Protein AF-A0AB74M752-F1 (afdb_monomer_lite)

Sequence (86 aa):
MRDFQNAFDAALAGVDSTIVEVMGLCAQFTSGAQCGSEVQGVFDDPESLGFAGGGVRIEGSSPSLFVRTDTVRAVRRGDTLTINGE

Structure (mmCIF, N/CA/C/O backbone):
data_AF-A0AB74M752-F1
#
_entry.id   AF-A0AB74M752-F1
#
loop_
_atom_site.group_PDB
_atom_site.id
_atom_site.type_symbol
_atom_site.label_atom_id
_atom_site.label_alt_id
_atom_site.label_comp_id
_atom_site.label_asym_id
_atom_site.label_entity_id
_atom_site.label_seq_id
_atom_site.pdbx_PDB_ins_code
_atom_site.Cartn_x
_atom_site.Cartn_y
_atom_site.Cartn_z
_atom_site.occupancy
_atom_site.B_iso_or_equiv
_atom_site.auth_seq_id
_atom_site.auth_comp_id
_atom_site.auth_asym_id
_atom_site.auth_atom_id
_atom_site.pdbx_PDB_model_num
ATOM 1 N N . MET A 1 1 ? 17.813 -15.262 -5.529 1.00 45.09 1 MET A N 1
ATOM 2 C CA . MET A 1 1 ? 17.751 -14.344 -6.683 1.00 45.09 1 MET A CA 1
ATOM 3 C C . MET A 1 1 ? 16.805 -14.981 -7.679 1.00 45.09 1 MET A C 1
ATOM 5 O O . MET A 1 1 ? 17.112 -16.073 -8.130 1.00 45.09 1 MET A O 1
ATOM 9 N N . ARG A 1 2 ? 15.600 -14.436 -7.887 1.00 54.69 2 ARG A N 1
ATOM 10 C CA . ARG A 1 2 ? 14.748 -14.911 -8.986 1.00 54.69 2 ARG A CA 1
ATOM 11 C C . ARG A 1 2 ? 15.210 -14.164 -10.219 1.00 54.69 2 ARG A C 1
ATOM 13 O O . ARG A 1 2 ? 15.050 -12.950 -10.276 1.00 54.69 2 ARG A O 1
ATOM 20 N N . ASP A 1 3 ? 15.843 -14.887 -11.126 1.00 55.25 3 ASP A N 1
ATOM 21 C CA . ASP A 1 3 ? 16.221 -14.374 -12.431 1.00 55.25 3 ASP A CA 1
ATOM 22 C C . ASP A 1 3 ? 14.950 -13.869 -13.120 1.00 55.25 3 ASP A C 1
ATOM 24 O O . ASP A 1 3 ? 13.990 -14.624 -13.294 1.00 55.25 3 ASP A O 1
ATOM 28 N N . PHE A 1 4 ? 14.898 -12.576 -13.435 1.00 59.94 4 PHE A N 1
ATOM 29 C CA . PHE A 1 4 ? 13.816 -12.006 -14.228 1.00 59.94 4 PHE A CA 1
ATOM 30 C C . PHE A 1 4 ? 13.903 -12.625 -15.625 1.00 59.94 4 PHE A C 1
ATOM 32 O O . PHE A 1 4 ? 14.726 -12.225 -16.442 1.00 59.94 4 PHE A O 1
ATOM 39 N N . GLN A 1 5 ? 13.093 -13.653 -15.883 1.00 67.56 5 GLN A N 1
ATOM 40 C CA . GLN A 1 5 ? 13.138 -14.417 -17.133 1.00 67.56 5 GLN A CA 1
ATOM 41 C C . GLN A 1 5 ? 12.593 -13.633 -18.346 1.00 67.56 5 GLN A C 1
ATOM 43 O O . GLN A 1 5 ? 12.671 -14.125 -19.469 1.00 67.56 5 GLN A O 1
ATOM 48 N N . ASN A 1 6 ? 12.087 -12.408 -18.157 1.00 79.12 6 ASN A N 1
ATOM 49 C CA . ASN A 1 6 ? 11.570 -11.549 -19.219 1.00 79.12 6 ASN A CA 1
ATOM 50 C C . ASN A 1 6 ? 11.925 -10.072 -18.956 1.00 79.12 6 ASN A C 1
ATOM 52 O O . ASN A 1 6 ? 11.720 -9.561 -17.854 1.00 79.12 6 ASN A O 1
ATOM 56 N N . ALA A 1 7 ? 12.429 -9.373 -19.978 1.00 85.38 7 ALA A N 1
ATOM 57 C CA . ALA A 1 7 ? 12.763 -7.948 -19.905 1.00 85.38 7 ALA A CA 1
ATOM 58 C C . ALA A 1 7 ? 11.553 -7.073 -19.530 1.00 85.38 7 ALA A C 1
ATOM 60 O O . ALA A 1 7 ? 11.717 -6.040 -18.884 1.00 85.38 7 ALA A O 1
ATOM 61 N N . PHE A 1 8 ? 10.341 -7.502 -19.894 1.00 86.56 8 PHE A N 1
ATOM 62 C CA . PHE A 1 8 ? 9.110 -6.804 -19.529 1.00 86.56 8 PHE A CA 1
ATOM 63 C C . PHE A 1 8 ? 8.824 -6.877 -18.024 1.00 86.56 8 PHE A C 1
ATOM 65 O O . PHE A 1 8 ? 8.486 -5.867 -17.417 1.00 86.56 8 PHE A O 1
ATOM 72 N N . ASP A 1 9 ? 9.049 -8.036 -17.402 1.00 85.62 9 ASP A N 1
ATOM 73 C CA . ASP A 1 9 ? 8.856 -8.208 -15.959 1.00 85.62 9 ASP A CA 1
ATOM 74 C C . ASP A 1 9 ? 9.889 -7.405 -15.164 1.00 85.62 9 ASP A C 1
ATOM 76 O O . ASP A 1 9 ? 9.565 -6.817 -14.135 1.00 85.62 9 ASP A O 1
ATOM 80 N N . ALA A 1 10 ? 11.130 -7.339 -15.658 1.00 85.75 10 ALA A N 1
ATOM 81 C CA . ALA A 1 10 ? 12.169 -6.499 -15.068 1.00 85.75 10 ALA A CA 1
ATOM 82 C C . ALA A 1 10 ? 11.818 -5.005 -15.171 1.00 85.75 10 ALA A C 1
ATOM 84 O O . ALA A 1 10 ? 12.007 -4.262 -14.210 1.00 85.75 10 ALA A O 1
ATOM 85 N N . ALA A 1 11 ? 11.279 -4.570 -16.315 1.00 89.19 11 ALA A N 1
ATOM 86 C CA . ALA A 1 11 ? 10.826 -3.197 -16.501 1.00 89.19 11 ALA A CA 1
ATOM 87 C C . ALA A 1 11 ? 9.650 -2.858 -15.572 1.00 89.19 11 ALA A C 1
ATOM 89 O O . ALA A 1 11 ? 9.696 -1.828 -14.905 1.00 89.19 11 ALA A O 1
ATOM 90 N N . LEU A 1 12 ? 8.644 -3.733 -15.468 1.00 88.56 12 LEU A N 1
ATOM 91 C CA . LEU A 1 12 ? 7.516 -3.553 -14.546 1.00 88.56 12 LEU A CA 1
ATOM 92 C C . LEU A 1 12 ? 7.973 -3.507 -13.086 1.00 88.56 12 LEU A C 1
ATOM 94 O O . LEU A 1 12 ? 7.598 -2.592 -12.363 1.00 88.56 12 LEU A O 1
ATOM 98 N N . ALA A 1 13 ? 8.848 -4.425 -12.668 1.00 85.50 13 ALA A N 1
ATOM 99 C CA . ALA A 1 13 ? 9.405 -4.412 -11.317 1.00 85.50 13 ALA A CA 1
ATOM 100 C C . ALA A 1 13 ? 10.217 -3.135 -11.031 1.00 85.50 13 ALA A C 1
ATOM 102 O O . ALA A 1 13 ? 10.197 -2.626 -9.908 1.00 85.50 13 ALA A O 1
ATOM 103 N N . GLY A 1 14 ? 10.918 -2.610 -12.041 1.00 87.88 14 GLY A N 1
ATOM 104 C CA . GLY A 1 14 ? 11.606 -1.325 -11.964 1.00 87.88 14 GLY A CA 1
ATOM 105 C C . GLY A 1 14 ? 10.635 -0.162 -11.770 1.00 87.88 14 GLY A C 1
ATOM 106 O O . GLY A 1 14 ? 10.823 0.633 -10.855 1.00 87.88 14 GLY A O 1
ATOM 107 N N . VAL A 1 15 ? 9.567 -0.103 -12.570 1.00 89.50 15 VAL A N 1
ATOM 108 C CA . VAL A 1 15 ? 8.522 0.929 -12.467 1.00 89.50 15 VAL A CA 1
ATOM 109 C C . VAL A 1 15 ? 7.829 0.885 -11.107 1.00 89.50 15 VAL A C 1
ATOM 111 O O . VAL A 1 15 ? 7.721 1.926 -10.462 1.00 89.50 15 VAL A O 1
ATOM 114 N N . ASP A 1 16 ? 7.424 -0.299 -10.641 1.00 87.38 16 ASP A N 1
ATOM 115 C CA . ASP A 1 16 ? 6.807 -0.480 -9.320 1.00 87.38 16 ASP A CA 1
ATOM 116 C C . ASP A 1 16 ? 7.722 0.046 -8.209 1.00 87.38 16 ASP A C 1
ATOM 118 O O . ASP A 1 16 ? 7.276 0.753 -7.305 1.00 87.38 16 ASP A O 1
ATOM 122 N N . SER A 1 17 ? 9.018 -0.266 -8.299 1.00 87.44 17 SER A N 1
ATOM 123 C CA . SER A 1 17 ? 10.008 0.193 -7.323 1.00 87.44 17 SER A CA 1
ATOM 124 C C . SER A 1 17 ? 10.150 1.715 -7.344 1.00 87.44 17 SER A C 1
ATOM 126 O O . SER A 1 17 ? 10.125 2.333 -6.285 1.00 87.44 17 SER A O 1
ATOM 128 N N . THR A 1 18 ? 10.226 2.334 -8.527 1.00 91.38 18 THR A N 1
ATOM 129 C CA . THR A 1 18 ? 10.312 3.797 -8.663 1.00 91.38 18 THR A CA 1
ATOM 130 C C . THR A 1 18 ? 9.051 4.502 -8.160 1.00 91.38 18 THR A C 1
ATOM 132 O O . THR A 1 18 ? 9.144 5.540 -7.512 1.00 91.38 18 THR A O 1
ATOM 135 N N . ILE A 1 19 ? 7.864 3.950 -8.420 1.00 89.94 19 ILE A N 1
ATOM 136 C CA . ILE A 1 19 ? 6.597 4.512 -7.933 1.00 89.94 19 ILE A CA 1
ATOM 137 C C . ILE A 1 19 ? 6.563 4.522 -6.404 1.00 89.94 19 ILE A C 1
ATOM 139 O O . ILE A 1 19 ? 6.246 5.549 -5.805 1.00 89.94 19 ILE A O 1
ATOM 143 N N . VAL A 1 20 ? 6.911 3.398 -5.773 1.00 88.81 20 VAL A N 1
ATOM 144 C CA . VAL A 1 20 ? 6.951 3.291 -4.309 1.00 88.81 20 VAL A CA 1
ATOM 145 C C . VAL A 1 20 ? 8.057 4.169 -3.720 1.00 88.81 20 VAL A C 1
ATOM 147 O O . VAL A 1 20 ? 7.859 4.761 -2.667 1.00 88.81 20 VAL A O 1
ATOM 150 N N . GLU A 1 21 ? 9.193 4.316 -4.397 1.00 88.38 21 GLU A N 1
ATOM 151 C CA . GLU A 1 21 ? 10.274 5.204 -3.956 1.00 88.38 21 GLU A CA 1
ATOM 152 C C . GLU A 1 21 ? 9.853 6.681 -3.949 1.00 88.38 21 GLU A C 1
ATOM 154 O O . GLU A 1 21 ? 10.184 7.411 -3.017 1.00 88.38 21 GLU A O 1
ATOM 159 N N . VAL A 1 22 ? 9.116 7.127 -4.971 1.00 88.94 22 VAL A N 1
ATOM 160 C CA . VAL A 1 22 ? 8.747 8.543 -5.131 1.00 88.94 22 VAL A CA 1
ATOM 161 C C . VAL A 1 22 ? 7.467 8.905 -4.375 1.00 88.94 22 VAL A C 1
ATOM 163 O O . VAL A 1 22 ? 7.368 10.007 -3.839 1.00 88.94 22 VAL A O 1
ATOM 166 N N . MET A 1 23 ? 6.474 8.014 -4.362 1.00 88.50 23 MET A N 1
ATOM 167 C CA . MET A 1 23 ? 5.120 8.294 -3.858 1.00 88.50 23 MET A CA 1
ATOM 168 C C . MET A 1 23 ? 4.693 7.375 -2.711 1.00 88.50 23 MET A C 1
ATOM 170 O O . MET A 1 23 ? 3.594 7.526 -2.179 1.00 88.50 23 MET A O 1
ATOM 174 N N . GLY A 1 24 ? 5.507 6.381 -2.365 1.00 89.44 24 GLY A N 1
ATOM 175 C CA . GLY A 1 24 ? 5.156 5.405 -1.349 1.00 89.44 24 GLY A CA 1
ATOM 176 C C . GLY A 1 24 ? 5.319 5.932 0.071 1.00 89.44 24 GLY A C 1
ATOM 177 O O . GLY A 1 24 ? 6.062 6.871 0.352 1.00 89.44 24 GLY A O 1
ATOM 178 N N . LEU A 1 25 ? 4.632 5.259 0.984 1.00 92.19 25 LEU A N 1
ATOM 179 C CA . LEU A 1 25 ? 4.772 5.422 2.420 1.00 92.19 25 LEU A CA 1
ATOM 180 C C . LEU A 1 25 ? 4.914 4.066 3.106 1.00 92.19 25 LEU A C 1
ATOM 182 O O . LEU A 1 25 ? 4.665 3.015 2.507 1.00 92.19 25 LEU A O 1
ATOM 186 N N . CYS A 1 26 ? 5.326 4.103 4.371 1.00 91.75 26 CYS A N 1
ATOM 187 C CA . CYS A 1 26 ? 5.381 2.928 5.225 1.00 91.75 26 CYS A CA 1
ATOM 188 C C . CYS A 1 26 ? 4.120 2.850 6.091 1.00 91.75 26 CYS A C 1
ATOM 190 O O . CYS A 1 26 ? 3.742 3.829 6.739 1.00 91.75 26 CYS A O 1
ATOM 192 N N . ALA A 1 27 ? 3.495 1.679 6.110 1.00 92.94 27 ALA A N 1
ATOM 193 C CA . ALA A 1 27 ? 2.369 1.350 6.967 1.00 92.94 27 ALA A CA 1
ATOM 194 C C . ALA A 1 27 ? 2.718 0.145 7.843 1.00 92.94 27 ALA A C 1
ATOM 196 O O . ALA A 1 27 ? 3.457 -0.743 7.411 1.00 92.94 27 ALA A O 1
ATOM 197 N N . GLN A 1 28 ? 2.162 0.074 9.049 1.00 94.94 28 GLN A N 1
ATOM 198 C CA . GLN A 1 28 ? 2.400 -1.032 9.973 1.00 94.94 28 GLN A CA 1
ATOM 199 C C . GLN A 1 28 ? 1.118 -1.820 10.210 1.00 94.94 28 GLN A C 1
ATOM 201 O O . GLN A 1 28 ? 0.099 -1.260 10.598 1.00 94.94 28 GLN A O 1
ATOM 206 N N . PHE A 1 29 ? 1.160 -3.138 10.034 1.00 94.56 29 PHE A N 1
ATOM 207 C CA . PHE A 1 29 ? 0.028 -3.987 10.398 1.00 94.56 29 PHE A CA 1
ATOM 208 C C . PHE A 1 29 ? -0.145 -4.028 11.916 1.00 94.56 29 PHE A C 1
ATOM 210 O O . PHE A 1 29 ? 0.789 -4.350 12.650 1.00 94.56 29 PHE A O 1
ATOM 217 N N . THR A 1 30 ? -1.360 -3.766 12.388 1.00 94.62 30 THR A N 1
ATOM 218 C CA . THR A 1 30 ? -1.711 -3.756 13.817 1.00 94.62 30 THR A CA 1
ATOM 219 C C . THR A 1 30 ? -2.543 -4.963 14.237 1.00 94.62 30 THR A C 1
ATOM 221 O O . THR A 1 30 ? -2.774 -5.179 15.427 1.00 94.62 30 THR A O 1
ATOM 224 N N . SER A 1 31 ? -2.971 -5.791 13.283 1.00 93.75 31 SER A N 1
ATOM 225 C CA . SER A 1 31 ? -3.689 -7.036 13.551 1.00 93.75 31 SER A CA 1
ATOM 226 C C . SER A 1 31 ? -3.392 -8.120 12.507 1.00 93.75 31 SER A C 1
ATOM 228 O O . SER A 1 31 ? -2.589 -7.933 11.591 1.00 93.75 31 SER A O 1
ATOM 230 N N . GLY A 1 32 ? -3.988 -9.298 12.700 1.00 94.06 32 GLY A N 1
ATOM 231 C CA . GLY A 1 32 ? -3.815 -10.446 11.813 1.00 94.06 32 GLY A CA 1
ATOM 232 C C . GLY A 1 32 ? -2.463 -11.150 11.946 1.00 94.06 32 GLY A C 1
ATOM 233 O O . GLY A 1 32 ? -1.675 -10.910 12.862 1.00 94.06 32 GLY A O 1
ATOM 234 N N . ALA A 1 33 ? -2.189 -12.053 11.002 1.00 93.94 33 ALA A N 1
ATOM 235 C CA . ALA A 1 33 ? -0.974 -12.874 10.987 1.00 93.94 33 ALA A CA 1
ATOM 236 C C . ALA A 1 33 ? 0.308 -12.079 10.669 1.00 93.94 33 ALA A C 1
ATOM 238 O O . ALA A 1 33 ? 1.407 -12.589 10.872 1.00 93.94 33 ALA A O 1
ATOM 239 N N . GLN A 1 34 ? 0.168 -10.851 10.162 1.00 93.25 34 GLN A N 1
ATOM 240 C CA . GLN A 1 34 ? 1.272 -9.950 9.822 1.00 93.25 34 GLN A CA 1
ATOM 241 C C . GLN A 1 34 ? 1.449 -8.809 10.833 1.00 93.25 34 GLN A C 1
ATOM 243 O O . GLN A 1 34 ? 2.236 -7.900 10.576 1.00 93.25 34 GLN A O 1
ATOM 248 N N . CYS A 1 35 ? 0.761 -8.848 11.979 1.00 94.25 35 CYS A N 1
ATOM 249 C CA . CYS A 1 35 ? 0.873 -7.823 13.015 1.00 94.25 35 CYS A CA 1
ATOM 250 C C . CYS A 1 35 ? 2.339 -7.546 13.407 1.00 94.25 35 CYS A C 1
ATOM 252 O O . CYS A 1 35 ? 3.129 -8.470 13.607 1.00 94.25 35 CYS A O 1
ATOM 254 N N . GLY A 1 36 ? 2.697 -6.263 13.491 1.00 92.75 36 GLY A N 1
ATOM 255 C CA . GLY A 1 36 ? 4.045 -5.774 13.778 1.00 92.75 36 GLY A CA 1
ATOM 256 C C . GLY A 1 36 ? 4.975 -5.702 12.564 1.00 92.75 36 GLY A C 1
ATOM 257 O O . GLY A 1 36 ? 6.057 -5.132 12.680 1.00 92.75 36 GLY A O 1
ATOM 258 N N . SER A 1 37 ? 4.576 -6.240 11.406 1.00 93.38 37 SER A N 1
ATOM 259 C CA . SER A 1 37 ? 5.332 -6.069 10.160 1.00 93.38 37 SER A CA 1
ATOM 260 C C . SER A 1 37 ? 4.953 -4.784 9.427 1.00 93.38 37 SER A C 1
ATOM 262 O O . SER A 1 37 ? 3.848 -4.258 9.575 1.00 93.38 37 SER A O 1
ATOM 264 N N . GLU A 1 38 ? 5.895 -4.293 8.631 1.00 93.25 38 GLU A N 1
ATOM 265 C CA . GLU A 1 38 ? 5.742 -3.097 7.812 1.00 93.25 38 GLU A CA 1
ATOM 266 C C . GLU A 1 38 ? 5.440 -3.458 6.357 1.00 93.25 38 GLU A C 1
ATOM 268 O O . GLU A 1 38 ? 5.896 -4.480 5.831 1.00 93.25 38 GLU A O 1
ATOM 273 N N . VAL A 1 39 ? 4.693 -2.585 5.687 1.00 93.38 39 VAL A N 1
ATOM 274 C CA . VAL A 1 39 ? 4.420 -2.660 4.258 1.00 93.38 39 VAL A CA 1
ATOM 275 C C . VAL A 1 39 ? 4.629 -1.301 3.613 1.00 93.38 39 VAL A C 1
ATOM 277 O O . VAL A 1 39 ? 4.184 -0.276 4.121 1.00 93.38 39 VAL A O 1
ATOM 280 N N . GLN A 1 40 ? 5.303 -1.311 2.466 1.00 93.06 40 GLN A N 1
ATOM 281 C CA . GLN A 1 40 ? 5.402 -0.142 1.606 1.00 93.06 40 GLN A CA 1
ATOM 282 C C . GLN A 1 40 ? 4.298 -0.169 0.557 1.00 93.06 40 GLN A C 1
ATOM 284 O O . GLN A 1 40 ? 4.034 -1.209 -0.062 1.00 93.06 40 GLN A O 1
ATOM 289 N N . GLY A 1 41 ? 3.673 0.982 0.350 1.00 91.75 41 GLY A N 1
ATOM 290 C CA . GLY A 1 41 ? 2.618 1.143 -0.635 1.00 91.75 41 GLY A CA 1
ATOM 291 C C . GLY A 1 41 ? 2.331 2.600 -0.944 1.00 91.75 41 GLY A C 1
ATOM 292 O O . GLY A 1 41 ? 2.799 3.493 -0.246 1.00 91.75 41 GLY A O 1
ATOM 293 N N . VAL A 1 42 ? 1.558 2.831 -1.998 1.00 92.31 42 VAL A N 1
ATOM 294 C CA . VAL A 1 42 ? 1.080 4.164 -2.371 1.00 92.31 42 VAL A CA 1
ATOM 295 C C . VAL A 1 42 ? -0.303 4.353 -1.773 1.00 92.31 42 VAL A C 1
ATOM 297 O O . VAL A 1 42 ? -1.219 3.583 -2.068 1.00 92.31 42 VAL A O 1
ATOM 300 N N . PHE A 1 43 ? -0.430 5.348 -0.903 1.00 89.06 43 PHE A N 1
ATOM 301 C CA . PHE A 1 43 ? -1.691 5.696 -0.268 1.00 89.06 43 PHE A CA 1
ATOM 302 C C . PHE A 1 43 ? -2.427 6.725 -1.118 1.00 89.06 43 PHE A C 1
ATOM 304 O O . PHE A 1 43 ? -1.884 7.780 -1.437 1.00 89.06 43 PHE A O 1
ATOM 311 N N . ASP A 1 44 ? -3.650 6.381 -1.493 1.00 86.12 44 ASP A N 1
ATOM 312 C CA . ASP A 1 44 ? -4.569 7.224 -2.239 1.00 86.12 44 ASP A CA 1
ATOM 313 C C . ASP A 1 44 ? -5.727 7.602 -1.320 1.00 86.12 44 ASP A C 1
ATOM 315 O O . ASP A 1 44 ? -6.561 6.763 -0.957 1.00 86.12 44 ASP A O 1
ATOM 319 N N . ASP A 1 45 ? -5.738 8.868 -0.915 1.00 79.56 45 ASP A N 1
ATOM 320 C CA . ASP A 1 45 ? -6.792 9.445 -0.101 1.00 79.56 45 ASP A CA 1
ATOM 321 C C . ASP A 1 45 ? -7.534 10.528 -0.895 1.00 79.56 45 ASP A C 1
ATOM 323 O O . ASP A 1 45 ? -6.987 11.617 -1.121 1.00 79.56 45 ASP A O 1
ATOM 327 N N . PRO A 1 46 ? -8.794 10.272 -1.299 1.00 65.19 46 PRO A N 1
ATOM 328 C CA . PRO A 1 46 ? -9.596 11.262 -2.008 1.00 65.19 46 PRO A CA 1
ATOM 329 C C . PRO A 1 46 ? -9.869 12.520 -1.164 1.00 65.19 46 PRO A C 1
ATOM 331 O O . PRO A 1 46 ? -10.245 13.552 -1.725 1.00 65.19 46 PRO A O 1
ATOM 334 N N . GLU A 1 47 ? -9.673 12.469 0.160 1.00 62.12 47 GLU A N 1
ATOM 335 C CA . GLU A 1 47 ? -9.868 13.600 1.069 1.00 62.12 47 GLU A CA 1
ATOM 336 C C . GLU A 1 47 ? -8.729 14.633 1.010 1.00 62.12 47 GLU A C 1
ATOM 338 O O . GLU A 1 47 ? -8.968 15.806 1.289 1.00 62.12 47 GLU A O 1
ATOM 343 N N . SER A 1 48 ? -7.520 14.278 0.549 1.00 59.31 48 SER A N 1
ATOM 344 C CA . SER A 1 48 ? -6.384 15.222 0.504 1.00 59.31 48 SER A CA 1
ATOM 345 C C . SER A 1 48 ? -6.602 16.403 -0.467 1.00 59.31 48 SER A C 1
ATOM 347 O O . SER A 1 48 ? -6.049 17.489 -0.287 1.00 59.31 48 SER A O 1
ATOM 349 N N . LEU A 1 49 ? -7.480 16.237 -1.467 1.00 53.72 49 LEU A N 1
ATOM 350 C CA . LEU A 1 49 ? -7.951 17.322 -2.347 1.00 53.72 49 LEU A CA 1
ATOM 351 C C . LEU A 1 49 ? -9.124 18.124 -1.748 1.00 53.72 49 LEU A C 1
ATOM 353 O O . LEU A 1 49 ? -9.494 19.181 -2.264 1.00 53.72 49 LEU A O 1
ATOM 357 N N . GLY A 1 50 ? -9.712 17.638 -0.660 1.00 50.34 50 GLY A N 1
ATOM 358 C CA . GLY A 1 50 ? -10.829 18.226 0.059 1.00 50.34 50 GLY A CA 1
ATOM 359 C C . GLY A 1 50 ? -10.382 19.227 1.117 1.00 50.34 50 GLY A C 1
ATOM 360 O O . GLY A 1 50 ? -10.714 19.076 2.287 1.00 50.34 50 GLY A O 1
ATOM 361 N N . PHE A 1 51 ? -9.720 20.321 0.721 1.00 49.81 51 PHE A N 1
ATOM 362 C CA . PHE A 1 51 ? -9.793 21.551 1.519 1.00 49.81 51 PHE A CA 1
ATOM 363 C C . PHE A 1 51 ? -11.228 22.089 1.410 1.00 49.81 51 PHE A C 1
ATOM 365 O O . PHE A 1 51 ? -11.525 23.029 0.671 1.00 49.81 51 PHE A O 1
ATOM 372 N N . ALA A 1 52 ? -12.160 21.450 2.113 1.00 53.28 52 ALA A N 1
ATOM 373 C CA . ALA A 1 52 ? -13.496 21.974 2.285 1.00 53.28 52 ALA A CA 1
ATOM 374 C C . ALA A 1 52 ? -13.365 23.220 3.169 1.00 53.28 52 ALA A C 1
ATOM 376 O O . ALA A 1 52 ? -13.220 23.148 4.391 1.00 53.28 52 ALA A O 1
ATOM 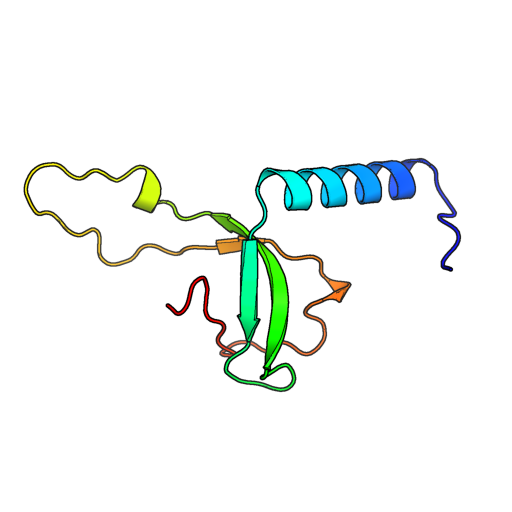377 N N . GLY A 1 53 ? -13.309 24.387 2.528 1.00 58.19 53 GLY A N 1
ATOM 378 C CA . GLY A 1 53 ? -13.272 25.661 3.231 1.00 58.19 53 GLY A CA 1
ATOM 379 C C . GLY A 1 53 ? -14.390 25.736 4.275 1.00 58.19 53 GLY A C 1
ATOM 380 O O . GLY A 1 53 ? -15.523 25.340 4.015 1.00 58.19 53 GLY A O 1
ATOM 381 N N . GLY A 1 54 ? -14.070 26.260 5.461 1.00 51.56 54 GLY A N 1
ATOM 382 C CA . GLY A 1 54 ? -15.073 26.627 6.462 1.00 51.56 54 GLY A CA 1
ATOM 383 C C . GLY A 1 54 ? -15.718 25.473 7.236 1.00 51.56 54 GLY A C 1
ATOM 384 O O . GLY A 1 54 ? -16.919 25.516 7.474 1.00 51.56 54 GLY A O 1
ATOM 385 N N . GLY A 1 55 ? -14.947 24.477 7.685 1.00 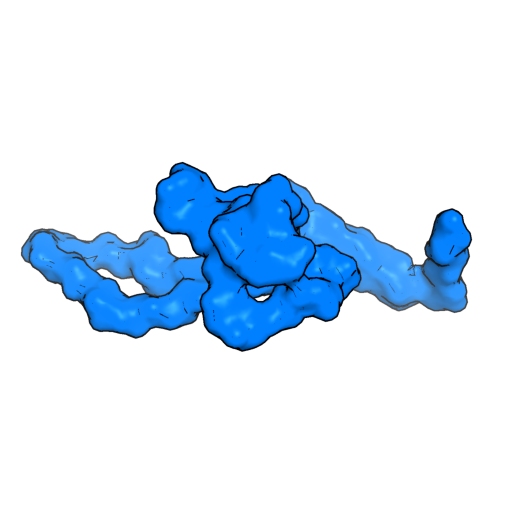55.22 55 GLY A N 1
ATOM 386 C CA . GLY A 1 55 ? -15.393 23.581 8.764 1.00 55.22 55 GLY A CA 1
ATOM 387 C C . GLY A 1 55 ? -16.320 22.433 8.353 1.00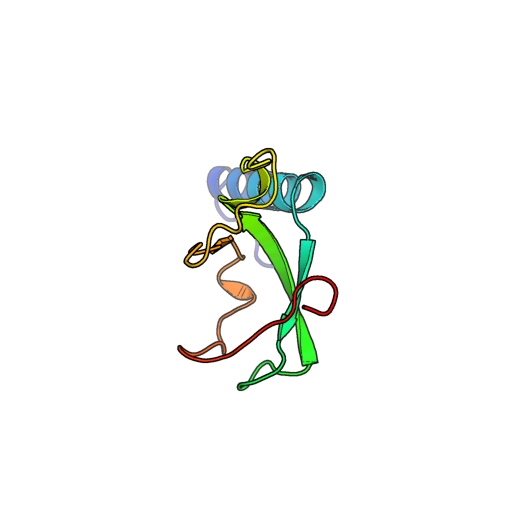 55.22 55 GLY A C 1
ATOM 388 O O . GLY A 1 55 ? -17.036 21.906 9.202 1.00 55.22 55 GLY A O 1
ATOM 389 N N . VAL A 1 56 ? -16.297 22.019 7.085 1.00 58.06 56 VAL A N 1
ATOM 390 C CA . VAL A 1 56 ? -16.974 20.798 6.625 1.00 58.06 56 VAL A CA 1
ATOM 391 C C . VAL A 1 56 ? -15.978 19.636 6.670 1.00 58.06 56 VAL A C 1
ATOM 393 O O . VAL A 1 56 ? -14.940 19.691 6.021 1.00 58.06 56 VAL A O 1
ATOM 396 N N . ARG A 1 57 ? -16.287 18.589 7.442 1.00 57.62 57 ARG A N 1
ATOM 397 C CA . ARG A 1 57 ? -15.586 17.295 7.390 1.00 57.62 57 ARG A CA 1
ATOM 398 C C . ARG A 1 57 ? -16.294 16.392 6.384 1.00 57.62 57 ARG A C 1
ATOM 400 O O . ARG A 1 57 ? -17.522 16.307 6.422 1.00 57.62 57 ARG A O 1
ATOM 407 N N . ILE A 1 58 ? -15.548 15.733 5.501 1.00 57.75 58 ILE A N 1
ATOM 408 C CA . ILE A 1 58 ? -16.106 14.724 4.594 1.00 57.75 58 ILE A CA 1
ATOM 409 C C . ILE A 1 58 ? -16.028 13.373 5.316 1.00 57.75 58 ILE A C 1
ATOM 411 O O . ILE A 1 58 ? -15.022 12.683 5.261 1.00 57.75 58 ILE A O 1
ATOM 415 N N . GLU A 1 59 ? -17.091 12.989 6.025 1.00 56.34 59 GLU A N 1
ATOM 416 C CA . GLU A 1 59 ? -17.202 11.629 6.568 1.00 56.34 59 GLU A CA 1
ATOM 417 C C . GLU A 1 59 ? -17.563 10.642 5.444 1.00 56.34 59 GLU A C 1
ATOM 419 O O . GLU A 1 59 ? -18.540 10.845 4.720 1.00 56.34 59 GLU A O 1
ATOM 424 N N . GLY A 1 60 ? -16.787 9.559 5.311 1.00 58.38 60 GLY A N 1
ATOM 425 C CA . GLY A 1 60 ? -17.052 8.472 4.358 1.00 58.38 60 GLY A CA 1
ATOM 426 C C . GLY A 1 60 ? -16.054 8.330 3.203 1.00 58.38 60 GLY A C 1
ATOM 427 O O . GLY A 1 60 ? -16.391 7.692 2.202 1.00 58.38 60 GLY A O 1
ATOM 428 N N . SER A 1 61 ? -14.843 8.889 3.309 1.00 63.84 61 SER A N 1
ATOM 429 C CA . SER A 1 61 ? -13.764 8.574 2.368 1.00 63.84 61 SER A CA 1
ATOM 430 C C . SER A 1 61 ? -13.453 7.070 2.410 1.00 63.84 61 SER A C 1
ATOM 432 O O . SER A 1 61 ? -13.513 6.412 3.449 1.00 63.84 61 SER A O 1
ATOM 434 N N . SER A 1 62 ? -13.196 6.490 1.240 1.00 72.75 62 SER A N 1
ATOM 435 C CA . SER A 1 62 ? -12.749 5.100 1.096 1.00 72.75 62 SER A CA 1
ATOM 436 C C . SER A 1 62 ? -11.294 5.118 0.633 1.00 72.75 62 SER A C 1
ATOM 438 O O . SER A 1 62 ? -11.044 4.899 -0.556 1.00 72.75 62 SER A O 1
ATOM 440 N N . PRO A 1 63 ? -10.344 5.460 1.525 1.00 84.31 63 PRO A N 1
ATOM 441 C CA . PRO A 1 63 ? -8.940 5.524 1.159 1.00 84.31 63 PRO A CA 1
ATOM 442 C C . PRO A 1 63 ? -8.439 4.143 0.739 1.00 84.31 63 PRO A C 1
ATOM 444 O O . PRO A 1 63 ? -8.930 3.106 1.199 1.00 84.31 63 PRO A O 1
ATOM 447 N N . SER A 1 64 ? -7.460 4.130 -0.157 1.00 88.69 64 SER A N 1
ATOM 448 C CA . SER A 1 64 ? -6.884 2.908 -0.713 1.00 88.69 64 SER A CA 1
ATOM 449 C C . SER A 1 64 ? -5.374 2.899 -0.523 1.00 88.69 64 SER A C 1
ATOM 451 O O . SER A 1 64 ? -4.706 3.905 -0.721 1.00 88.69 64 SER A O 1
ATOM 453 N N . LEU A 1 65 ? -4.816 1.745 -0.162 1.00 89.81 65 LEU A N 1
ATOM 454 C CA . LEU A 1 65 ? -3.371 1.538 -0.108 1.00 89.81 65 LEU A CA 1
ATOM 455 C C . LEU A 1 65 ? -2.985 0.490 -1.151 1.00 89.81 65 LEU A C 1
ATOM 457 O O . LEU A 1 65 ? -3.315 -0.691 -1.020 1.00 89.81 65 LEU A O 1
ATOM 461 N N . PHE A 1 66 ? -2.274 0.922 -2.187 1.00 91.38 66 PHE A N 1
ATOM 462 C CA . PHE A 1 66 ? -1.749 0.039 -3.220 1.00 91.38 66 PHE A CA 1
ATOM 463 C C . PHE A 1 66 ? -0.415 -0.543 -2.765 1.00 91.38 66 PHE A C 1
ATOM 465 O O . PHE A 1 66 ? 0.545 0.186 -2.531 1.00 91.38 66 PHE A O 1
ATOM 472 N N . VAL A 1 67 ? -0.353 -1.866 -2.646 1.00 91.44 67 VAL A N 1
ATOM 473 C CA . VAL A 1 67 ? 0.803 -2.601 -2.120 1.00 91.44 67 VAL A CA 1
ATOM 474 C C . VAL A 1 67 ? 1.229 -3.698 -3.079 1.00 91.44 67 VAL A C 1
ATOM 476 O O . VAL A 1 67 ? 0.435 -4.218 -3.868 1.00 91.44 67 VAL A O 1
ATOM 479 N N . ARG A 1 68 ? 2.489 -4.112 -2.970 1.00 88.56 68 ARG A N 1
ATOM 480 C CA . ARG A 1 68 ? 2.993 -5.260 -3.719 1.00 88.56 68 ARG A CA 1
ATOM 481 C C . ARG A 1 68 ? 2.361 -6.554 -3.206 1.00 88.56 68 ARG A C 1
ATOM 483 O O . ARG A 1 68 ? 2.357 -6.835 -2.014 1.00 88.56 68 ARG A O 1
ATOM 490 N N . THR A 1 69 ? 1.858 -7.396 -4.105 1.00 87.81 69 THR A N 1
ATOM 491 C CA . THR A 1 69 ? 1.136 -8.623 -3.717 1.00 87.81 69 THR A CA 1
ATOM 492 C C . THR A 1 69 ? 1.976 -9.575 -2.859 1.00 87.81 69 THR A C 1
ATOM 494 O O . THR A 1 69 ? 1.441 -10.317 -2.034 1.00 87.81 69 THR A O 1
ATOM 497 N N . ASP A 1 70 ? 3.300 -9.586 -3.027 1.00 88.00 70 ASP A N 1
ATOM 498 C CA . ASP A 1 70 ? 4.188 -10.438 -2.244 1.00 88.00 70 ASP A CA 1
ATOM 499 C C . ASP A 1 70 ? 4.340 -10.015 -0.776 1.00 88.00 70 ASP A C 1
ATOM 501 O O . ASP A 1 70 ? 4.628 -10.884 0.049 1.00 88.00 70 ASP A O 1
ATOM 505 N N . THR A 1 71 ? 4.064 -8.755 -0.428 1.00 89.00 71 THR A N 1
ATOM 506 C CA . THR A 1 71 ? 4.180 -8.245 0.950 1.00 89.00 71 THR A CA 1
ATOM 507 C C . THR A 1 71 ? 2.928 -8.493 1.795 1.00 89.00 71 THR A C 1
ATOM 509 O O . THR A 1 71 ? 3.001 -8.427 3.019 1.00 89.00 71 THR A O 1
ATOM 512 N N . VAL A 1 72 ? 1.796 -8.852 1.175 1.00 91.25 72 VAL A N 1
ATOM 513 C CA . VAL A 1 72 ? 0.487 -8.989 1.850 1.00 91.25 72 VAL A CA 1
ATOM 514 C C . VAL A 1 72 ? -0.128 -10.387 1.773 1.00 91.25 72 VAL A C 1
ATOM 516 O O . VAL A 1 72 ? -1.333 -10.575 1.919 1.00 91.25 72 VAL A O 1
ATOM 519 N N . ARG A 1 73 ? 0.692 -11.417 1.550 1.00 91.75 73 ARG A N 1
ATOM 520 C CA . ARG A 1 73 ? 0.214 -12.801 1.352 1.00 91.75 73 ARG A CA 1
ATOM 521 C C . ARG A 1 73 ? -0.547 -13.386 2.547 1.00 91.75 73 ARG A C 1
ATOM 523 O O . ARG A 1 73 ? -1.378 -14.283 2.372 1.00 91.75 73 ARG A O 1
ATOM 530 N N . ALA A 1 74 ? -0.238 -12.935 3.759 1.00 91.88 74 ALA A N 1
ATOM 531 C CA . ALA A 1 74 ? -0.861 -13.425 4.984 1.00 91.88 74 ALA A CA 1
ATOM 532 C C . ALA A 1 74 ? -1.951 -12.483 5.525 1.00 91.88 74 ALA A C 1
ATOM 534 O O . ALA A 1 74 ? -2.658 -12.884 6.448 1.00 91.88 74 ALA A O 1
ATOM 535 N N . VAL A 1 75 ? -2.157 -11.319 4.897 1.00 93.00 75 VAL A N 1
ATOM 536 C CA . VAL A 1 75 ? -3.262 -10.403 5.204 1.00 93.00 75 VAL A CA 1
ATOM 537 C C . VAL A 1 75 ? -4.602 -11.076 4.911 1.00 93.00 75 VAL A C 1
ATOM 539 O O . VAL A 1 75 ? -4.759 -11.851 3.955 1.00 93.00 75 VAL A O 1
ATOM 542 N N . ARG A 1 76 ? -5.585 -10.806 5.762 1.00 93.94 76 ARG A N 1
ATOM 543 C CA . ARG A 1 76 ? -6.972 -11.247 5.634 1.00 93.94 76 ARG A CA 1
ATOM 544 C C . ARG A 1 76 ? -7.911 -10.052 5.661 1.00 93.94 76 ARG A C 1
ATOM 546 O O . ARG A 1 76 ? -7.583 -8.964 6.122 1.00 93.94 76 ARG A O 1
ATOM 553 N N . ARG A 1 77 ? -9.119 -10.261 5.138 1.00 91.44 77 ARG A N 1
ATOM 554 C CA . ARG A 1 77 ? -10.166 -9.241 5.190 1.00 91.44 77 ARG A CA 1
ATOM 555 C C . ARG A 1 77 ? -10.501 -8.944 6.653 1.00 91.44 77 ARG A C 1
ATOM 557 O O . ARG A 1 77 ? -10.850 -9.866 7.384 1.00 91.44 77 ARG A O 1
ATOM 564 N N . GLY A 1 78 ? -10.443 -7.670 7.030 1.00 89.06 78 GLY A N 1
ATOM 565 C CA . GLY A 1 78 ? -10.661 -7.214 8.404 1.00 89.06 78 GLY A CA 1
ATOM 566 C C . GLY A 1 78 ? -9.373 -7.003 9.201 1.00 89.06 78 GLY A C 1
ATOM 567 O O . GLY A 1 78 ? -9.454 -6.423 10.279 1.00 89.06 78 GLY A O 1
ATOM 568 N N . ASP A 1 79 ? -8.213 -7.410 8.673 1.00 93.19 79 ASP A N 1
ATOM 569 C CA . ASP A 1 79 ? -6.930 -6.995 9.235 1.00 93.19 79 ASP A CA 1
ATOM 570 C C . ASP A 1 79 ? -6.765 -5.478 9.071 1.00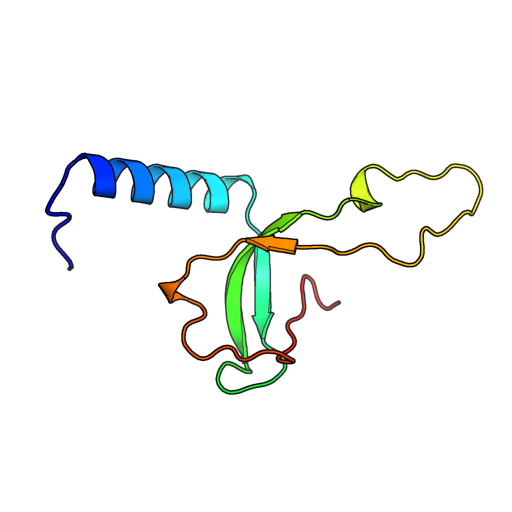 93.19 79 ASP A C 1
ATOM 572 O O . ASP A 1 79 ? -7.210 -4.875 8.091 1.00 93.19 79 ASP A O 1
ATOM 576 N N . THR A 1 80 ? -6.110 -4.875 10.052 1.00 92.50 80 THR A N 1
ATOM 577 C CA . THR A 1 80 ? -5.913 -3.435 10.186 1.00 92.50 80 THR A CA 1
ATOM 578 C C . THR A 1 80 ? -4.434 -3.105 10.102 1.00 92.50 80 THR A C 1
ATOM 580 O O . THR A 1 80 ? -3.569 -3.875 10.534 1.00 92.50 80 THR A O 1
ATOM 583 N N . LEU A 1 81 ? -4.149 -1.929 9.566 1.00 93.06 81 LEU A N 1
ATOM 584 C CA . LEU A 1 81 ? -2.832 -1.320 9.555 1.00 93.06 81 LEU A CA 1
ATOM 585 C C . LEU A 1 81 ? -2.959 0.138 9.972 1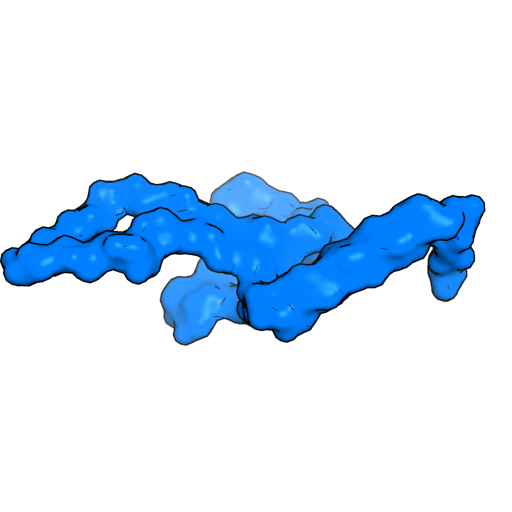.00 93.06 81 LEU A C 1
ATOM 587 O O . LEU A 1 81 ? -4.058 0.687 9.910 1.00 93.06 81 LEU A O 1
ATOM 591 N N . THR A 1 82 ? -1.851 0.725 10.398 1.00 91.50 82 THR A N 1
ATOM 592 C CA . THR A 1 82 ? -1.743 2.151 10.671 1.00 91.50 82 THR A CA 1
ATOM 593 C C . THR A 1 82 ? -0.770 2.806 9.707 1.00 91.50 82 THR A C 1
ATOM 595 O O . THR A 1 82 ? 0.245 2.216 9.318 1.00 91.50 82 THR A O 1
ATOM 598 N N . ILE A 1 83 ? -1.077 4.036 9.316 1.00 88.19 83 ILE A N 1
ATOM 599 C CA . ILE A 1 83 ? -0.234 4.885 8.473 1.00 88.19 83 ILE A CA 1
ATOM 600 C C . ILE A 1 83 ? 0.103 6.116 9.303 1.00 88.19 83 ILE A C 1
ATOM 602 O O . ILE A 1 83 ? -0.787 6.786 9.807 1.00 88.19 83 ILE A O 1
ATOM 606 N N . ASN A 1 84 ? 1.391 6.411 9.490 1.00 82.94 84 ASN A N 1
ATOM 607 C CA . ASN A 1 84 ? 1.846 7.531 10.331 1.00 82.94 84 ASN A CA 1
ATOM 608 C C . ASN A 1 84 ? 1.305 7.522 11.783 1.00 82.94 84 ASN A C 1
ATOM 610 O O . ASN A 1 84 ? 1.333 8.549 12.456 1.00 82.94 84 ASN A O 1
ATOM 614 N N . GLY A 1 85 ? 0.866 6.363 12.286 1.00 75.75 85 GLY A N 1
ATOM 615 C CA . GLY A 1 85 ? 0.305 6.214 13.633 1.00 75.75 85 GLY A CA 1
ATOM 616 C C . GLY A 1 85 ? -1.214 6.393 13.731 1.00 75.75 85 GLY A C 1
ATOM 617 O O . GLY A 1 85 ? -1.732 6.316 14.845 1.00 75.75 85 GLY A O 1
ATOM 618 N N . GLU A 1 86 ? -1.901 6.588 12.602 1.00 68.56 86 GLU A N 1
ATOM 619 C CA . GLU A 1 86 ? -3.369 6.618 12.479 1.00 68.56 86 GLU A CA 1
ATOM 620 C C . GLU A 1 86 ? -3.925 5.315 11.906 1.00 68.56 86 GLU A C 1
ATOM 622 O O . GLU A 1 86 ? -3.246 4.723 11.032 1.00 68.56 86 GLU A O 1
#

pLDDT: mean 81.29, std 14.82, range [45.09, 94.94]

Secondary structure (DSSP, 8-state):
-----SHHHHHHHHHHHHHHHHH-EEEEE-SSTTTT-EEEEEEE-GGGG---TTT---TT---EEEE-GGG-TT--TT--EEETT-

InterPro domains:
  IPR008018 Bacteriophage tail attachment protein FII [PF05354] (7-86)
  IPR053734 Bacteriophage Head-Tail Connecting Superfamily [G3DSA:2.40.10.180] (1-86)

Organism: Escherichia coli (NCBI:txid562)

Radius of gyra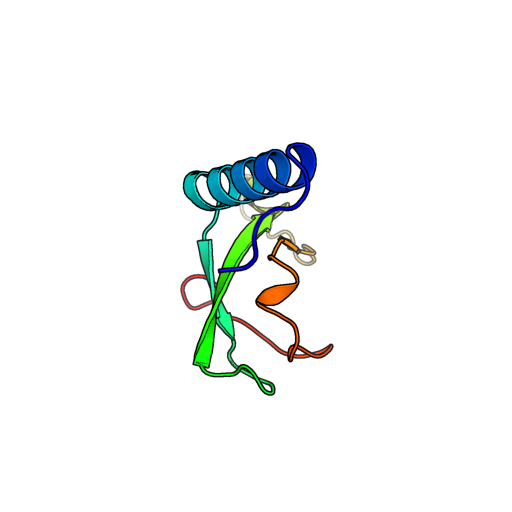tion: 16.18 Å; chains: 1; bounding box: 35×42×34 Å

Foldseek 3Di:
DPPPPDPVVVVVVVVQVVCLVVQKAKKAWCDFPRHRDIFIWHKAWPCVVPPPPDDDDDPDTPIDTGGDCVVCVRPDPPTDIGTPND